Protein AF-A0A3M7MBY6-F1 (afdb_monomer_lite)

Foldseek 3Di:
DDWDDDPVDNPDTDPDDFDKDWDWDADPVVRDTDTDDIHRDDDPPPVVCVVDVCVVVVVVVVVVVVVVVVVVVCVVCVVVVVCCVVVVVPPPPDDPVVVVVVVVVVVVVVVVVVVVVVVVVVVVVVVVVVD

Organism: NCBI:txid1302712

Sequence (131 aa):
MHIFRIWFVPFYYAPVRLTTVLNLRHSPSMGNYYIEKQEDLYQVDQWIRFLLPGGWLLIWLWHAWATLFCVLGTYLLYPVTWIEENWGWGEGIGMESSRYTDTKHHGNTGQTLKNGSAWDHVIEELKGKMT

Secondary structure (DSSP, 8-state):
-PPP--TT-TT--------EEEEEEEETTTTEEEEEEEEE---THHHHHHH-TTHHHHHHHHHHHHHHHHHHHHHHHHHHHHHHHHHT-----STTHHHHHHHHHHHHHHHHHHHHHHHHHHHHHHHHHH-

Radius of gyration: 36.01 Å; chains: 1; bounding box: 89×21×74 Å

pLDDT: mean 73.12, std 13.54, range [48.19, 96.44]

Structure (mmCIF, N/CA/C/O backbone):
data_AF-A0A3M7MBY6-F1
#
_entry.id   AF-A0A3M7MBY6-F1
#
loop_
_atom_site.group_PDB
_atom_site.id
_atom_site.type_symbol
_atom_site.label_atom_id
_atom_site.label_alt_id
_atom_site.label_comp_id
_atom_site.label_asym_id
_atom_site.label_entity_id
_atom_site.label_seq_id
_atom_site.pdbx_PDB_ins_code
_atom_site.Cartn_x
_atom_site.Cartn_y
_atom_site.Cartn_z
_atom_site.occupancy
_atom_site.B_iso_or_equiv
_atom_site.auth_seq_id
_atom_site.auth_comp_id
_atom_site.auth_asym_id
_atom_site.auth_atom_id
_atom_site.pdbx_PDB_model_num
ATOM 1 N N . MET A 1 1 ? -32.663 -7.469 10.593 1.00 48.19 1 MET A N 1
ATOM 2 C CA . MET A 1 1 ? -31.484 -7.367 9.700 1.00 48.19 1 MET A CA 1
ATOM 3 C C . MET A 1 1 ? -31.750 -6.233 8.728 1.00 48.19 1 MET A C 1
ATOM 5 O O . MET A 1 1 ? -32.759 -6.298 8.041 1.00 48.19 1 MET A O 1
ATOM 9 N N . HIS A 1 2 ? -30.928 -5.182 8.724 1.00 48.75 2 HIS A N 1
ATOM 10 C CA . HIS A 1 2 ? -31.120 -4.028 7.837 1.00 48.75 2 HIS A CA 1
ATOM 11 C C . HIS A 1 2 ? -30.248 -4.176 6.584 1.00 48.75 2 HIS A C 1
ATOM 13 O O . HIS A 1 2 ? -29.056 -4.449 6.695 1.00 48.75 2 HIS A O 1
ATOM 19 N N . ILE A 1 3 ? -30.857 -4.027 5.404 1.00 53.19 3 ILE A N 1
ATOM 20 C CA . ILE A 1 3 ? -30.170 -3.976 4.107 1.00 53.19 3 ILE A CA 1
ATOM 21 C C . ILE A 1 3 ? -29.924 -2.499 3.780 1.00 53.19 3 ILE A C 1
ATOM 23 O O . ILE A 1 3 ? -30.873 -1.723 3.679 1.00 53.19 3 ILE A O 1
ATOM 27 N N . PHE A 1 4 ? -28.659 -2.116 3.604 1.00 53.62 4 PHE A N 1
ATOM 28 C CA . PHE A 1 4 ? -28.282 -0.822 3.037 1.00 53.62 4 PHE A CA 1
ATOM 29 C C . PHE A 1 4 ? -27.935 -1.016 1.561 1.00 53.62 4 PHE A C 1
ATOM 31 O O . PHE A 1 4 ? -27.139 -1.888 1.212 1.00 53.62 4 PHE A O 1
ATOM 38 N N . ARG A 1 5 ? -28.566 -0.223 0.690 1.00 55.81 5 ARG A N 1
ATOM 39 C CA . ARG A 1 5 ? -28.377 -0.275 -0.763 1.00 55.81 5 ARG A CA 1
ATOM 40 C C . ARG A 1 5 ? -27.877 1.082 -1.233 1.00 55.81 5 ARG A C 1
ATOM 42 O O . ARG A 1 5 ? -28.526 2.098 -1.005 1.00 55.81 5 ARG A O 1
ATOM 49 N N . ILE A 1 6 ? -26.703 1.094 -1.847 1.00 62.03 6 ILE A N 1
ATOM 50 C CA . ILE A 1 6 ? -26.036 2.316 -2.294 1.00 62.03 6 ILE A CA 1
ATOM 51 C C . ILE A 1 6 ? -26.583 2.634 -3.680 1.00 62.03 6 ILE A C 1
ATOM 53 O O . ILE A 1 6 ? -26.510 1.802 -4.580 1.00 62.03 6 ILE A O 1
ATOM 57 N N . TRP A 1 7 ? -27.154 3.824 -3.848 1.00 57.31 7 TRP A N 1
ATOM 58 C CA . TRP A 1 7 ? -27.871 4.214 -5.068 1.00 57.31 7 TRP A CA 1
ATOM 59 C C . TRP A 1 7 ? -27.004 4.165 -6.342 1.00 57.31 7 TRP A C 1
ATOM 61 O O . TRP A 1 7 ? -27.519 3.919 -7.426 1.00 57.31 7 TRP A O 1
ATOM 71 N N . PHE A 1 8 ? -25.685 4.329 -6.206 1.00 59.75 8 PHE A N 1
ATOM 72 C CA . PHE A 1 8 ? -24.748 4.438 -7.328 1.00 59.75 8 PHE A CA 1
ATOM 73 C C . PHE A 1 8 ? -24.290 3.091 -7.927 1.00 59.75 8 PHE A C 1
ATOM 75 O O . PHE A 1 8 ? -23.727 3.074 -9.017 1.00 59.75 8 PHE A O 1
ATOM 82 N N . VAL A 1 9 ? -24.535 1.951 -7.261 1.00 60.50 9 VAL A N 1
ATOM 83 C CA . VAL A 1 9 ? -24.147 0.621 -7.774 1.00 60.50 9 VAL A CA 1
ATOM 84 C C . VAL A 1 9 ? -25.335 -0.348 -7.675 1.00 60.50 9 VAL A C 1
ATOM 86 O O . VAL A 1 9 ? -25.520 -0.993 -6.642 1.00 60.50 9 VAL A O 1
ATOM 89 N N . PRO A 1 10 ? -26.154 -0.490 -8.737 1.00 57.34 10 PRO A N 1
ATOM 90 C CA . PRO A 1 10 ? -27.435 -1.203 -8.677 1.00 57.34 10 PRO A CA 1
ATOM 91 C C . PRO A 1 10 ? -27.330 -2.727 -8.474 1.00 57.34 10 PRO A C 1
ATOM 93 O O . PRO A 1 10 ? -28.339 -3.361 -8.180 1.00 57.34 10 PRO A O 1
ATOM 96 N N . PHE A 1 11 ? -26.132 -3.317 -8.581 1.00 62.31 11 PHE A N 1
ATOM 97 C CA . PHE A 1 11 ? -25.905 -4.768 -8.469 1.00 62.31 11 PHE A CA 1
ATOM 98 C C . PHE A 1 11 ? -25.045 -5.188 -7.262 1.00 62.31 11 PHE A C 1
ATOM 100 O O . PHE A 1 11 ? -24.669 -6.354 -7.160 1.00 62.31 11 PHE A O 1
ATOM 107 N N . TYR A 1 12 ? -24.719 -4.271 -6.344 1.00 54.47 12 TYR A N 1
ATOM 108 C CA . TYR A 1 12 ? -23.862 -4.570 -5.192 1.00 54.47 12 TYR A CA 1
ATOM 109 C C . TYR A 1 12 ? -24.664 -4.666 -3.887 1.00 54.47 12 TYR A C 1
ATOM 111 O O . TYR A 1 12 ? -25.366 -3.733 -3.493 1.00 54.47 12 TYR A O 1
ATOM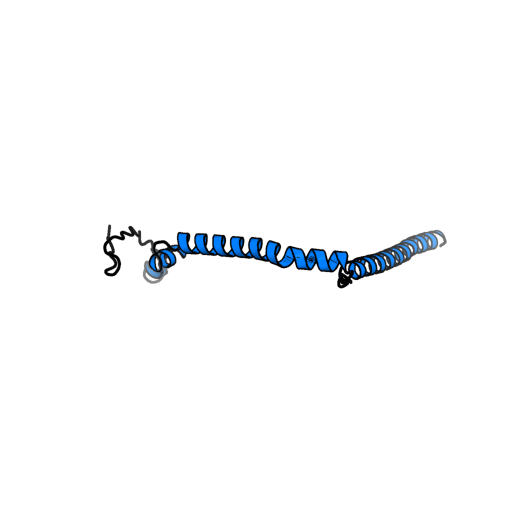 119 N N . TYR A 1 13 ? -24.527 -5.804 -3.203 1.00 56.41 13 TYR A N 1
ATOM 120 C CA . TYR A 1 13 ? -25.138 -6.085 -1.907 1.00 56.41 13 TYR A CA 1
ATOM 121 C C . TYR A 1 13 ? -24.033 -6.335 -0.881 1.00 56.41 13 TYR A C 1
ATOM 123 O O . TYR A 1 13 ? -23.354 -7.357 -0.933 1.00 56.41 13 TYR A O 1
ATOM 131 N N . ALA A 1 14 ? -23.867 -5.415 0.068 1.00 56.59 14 ALA A N 1
ATOM 132 C CA . ALA A 1 14 ? -22.964 -5.594 1.199 1.00 56.59 14 ALA A CA 1
ATOM 133 C C . ALA A 1 14 ? -23.784 -5.887 2.467 1.00 56.59 14 ALA A C 1
ATOM 135 O O . ALA A 1 14 ? -24.344 -4.959 3.056 1.00 56.59 14 ALA A O 1
ATOM 136 N N . PRO A 1 15 ? -23.895 -7.155 2.909 1.00 52.88 15 PRO A N 1
ATOM 137 C CA . PRO A 1 15 ? -24.503 -7.482 4.192 1.00 52.88 15 PRO A CA 1
ATOM 138 C C . PRO A 1 15 ? -23.540 -7.095 5.323 1.00 52.88 15 PRO A C 1
ATOM 140 O O . PRO A 1 15 ? -22.794 -7.925 5.840 1.00 52.88 15 PRO A O 1
ATOM 143 N N . VAL A 1 16 ? -23.525 -5.815 5.693 1.00 57.25 16 VAL A N 1
ATOM 144 C CA . VAL A 1 16 ? -22.701 -5.320 6.802 1.00 57.25 16 VAL A CA 1
ATOM 145 C C . VAL A 1 16 ? -23.452 -5.538 8.115 1.00 57.25 16 VAL A C 1
ATOM 147 O O . VAL A 1 16 ? -24.600 -5.119 8.270 1.00 57.25 16 VAL A O 1
ATOM 150 N N . ARG A 1 17 ? -22.813 -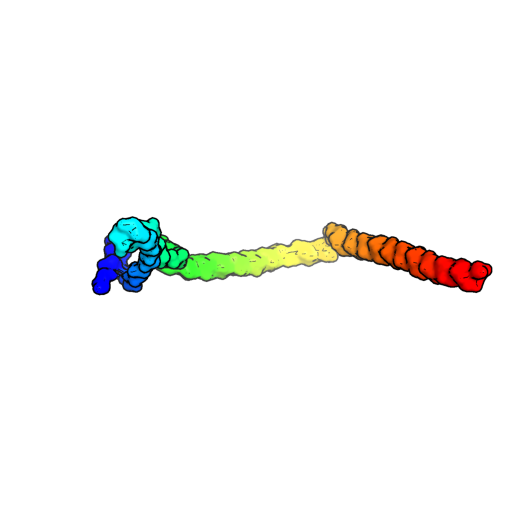6.209 9.078 1.00 57.81 17 ARG A N 1
ATOM 151 C CA . ARG A 1 17 ? -23.293 -6.268 10.462 1.00 57.81 17 ARG A CA 1
ATOM 152 C C . ARG A 1 17 ? -22.659 -5.115 11.229 1.00 57.81 17 ARG A C 1
ATOM 154 O O . ARG A 1 17 ? -21.455 -5.110 11.439 1.00 57.81 17 ARG A O 1
ATOM 161 N N . LEU A 1 18 ? -23.479 -4.143 11.612 1.00 59.91 18 LEU A N 1
ATOM 162 C CA . LEU A 1 18 ? -23.067 -3.004 12.428 1.00 59.91 18 LEU A CA 1
ATOM 163 C C . LEU A 1 18 ? -22.850 -3.481 13.864 1.00 59.91 18 LEU A C 1
ATOM 165 O O . LEU A 1 18 ? -23.813 -3.724 14.591 1.00 59.91 18 LEU A O 1
ATOM 169 N N . THR A 1 19 ? -21.592 -3.672 14.248 1.00 64.94 19 THR A N 1
ATOM 170 C CA . THR A 1 19 ? -21.205 -3.988 15.624 1.00 64.94 19 THR A CA 1
ATOM 171 C C . THR A 1 19 ? -20.661 -2.733 16.282 1.00 64.94 19 THR A C 1
ATOM 173 O O . THR A 1 19 ? -19.630 -2.216 15.860 1.00 64.94 19 THR A O 1
ATOM 176 N N . THR A 1 20 ? -21.345 -2.250 17.315 1.00 68.69 20 THR A N 1
ATOM 177 C CA . THR A 1 20 ? -20.865 -1.145 18.146 1.00 68.69 20 THR A CA 1
ATOM 178 C C . THR A 1 20 ? -20.470 -1.679 19.517 1.00 68.69 20 THR A C 1
ATOM 180 O O . THR A 1 20 ? -21.135 -2.560 20.070 1.00 68.69 20 THR A O 1
ATOM 183 N N . VAL A 1 21 ? -19.369 -1.170 20.065 1.00 79.56 21 VAL A N 1
ATOM 184 C CA . VAL A 1 21 ? -18.967 -1.463 21.445 1.00 79.56 21 VAL A CA 1
ATOM 185 C C . VAL A 1 21 ? -19.464 -0.325 22.325 1.00 79.56 21 VAL A C 1
ATOM 187 O O . VAL A 1 21 ? -19.024 0.818 22.191 1.00 79.56 21 VAL A O 1
ATOM 190 N N . LEU A 1 22 ? -20.408 -0.643 23.212 1.00 86.44 22 LEU A N 1
ATOM 191 C CA . LEU A 1 22 ? -20.992 0.303 24.157 1.00 86.44 22 LEU A CA 1
ATOM 192 C C . LEU A 1 22 ? -20.246 0.237 25.491 1.00 86.44 22 LEU A C 1
ATOM 194 O O . LEU A 1 22 ? -20.341 -0.755 26.211 1.00 86.44 22 LEU A O 1
ATOM 198 N N . ASN A 1 23 ? -19.538 1.309 25.831 1.00 86.75 23 ASN A N 1
ATOM 199 C CA . ASN A 1 23 ? -18.918 1.480 27.138 1.00 86.75 23 ASN A CA 1
ATOM 200 C C . ASN A 1 23 ? -19.869 2.258 28.046 1.00 86.75 23 ASN A C 1
ATOM 202 O O . ASN A 1 23 ? -20.296 3.373 27.725 1.00 86.75 23 ASN A O 1
ATOM 206 N N . LEU A 1 24 ? -20.206 1.643 29.176 1.00 88.38 24 LEU A N 1
ATOM 207 C CA . LEU A 1 24 ? -21.082 2.208 30.191 1.00 88.38 24 LEU A CA 1
ATOM 208 C C . LEU A 1 24 ? -20.270 2.555 31.439 1.00 88.38 24 LEU A C 1
ATOM 210 O O . LEU A 1 24 ? -19.517 1.721 31.942 1.00 88.38 24 LEU A O 1
ATOM 214 N N . ARG A 1 25 ? -20.490 3.750 31.985 1.00 88.69 25 ARG A N 1
ATOM 215 C CA . ARG A 1 25 ? -19.903 4.203 33.245 1.00 88.69 25 ARG A CA 1
ATOM 216 C C . ARG A 1 25 ? -20.947 4.187 34.347 1.00 88.69 25 ARG A C 1
ATOM 218 O O . ARG A 1 25 ? -22.013 4.788 34.225 1.00 88.69 25 ARG A O 1
ATOM 225 N N . HIS A 1 26 ? -20.633 3.516 35.447 1.00 88.31 26 HIS A N 1
ATOM 226 C CA . HIS A 1 26 ? -21.519 3.459 36.603 1.00 88.31 26 HIS A CA 1
ATOM 227 C C . HIS A 1 26 ? -21.480 4.773 37.396 1.00 88.31 26 HIS A C 1
ATOM 229 O O . HIS A 1 26 ? -20.399 5.254 37.747 1.00 88.31 26 HIS A O 1
ATOM 235 N N . SER A 1 27 ? -22.652 5.337 37.705 1.00 84.12 27 SER A N 1
ATOM 236 C CA . SER A 1 27 ? -22.778 6.475 38.616 1.00 84.12 27 SER A CA 1
ATOM 237 C C . SER A 1 27 ? -23.228 5.999 40.003 1.00 84.12 27 SER A C 1
ATOM 239 O O . SER A 1 27 ? -24.408 5.692 40.193 1.00 84.12 27 SER A O 1
ATOM 241 N N . PRO A 1 28 ? -22.324 5.956 40.998 1.00 75.75 28 PRO A N 1
ATOM 242 C CA . PRO A 1 28 ? -22.640 5.440 42.328 1.00 75.75 28 PRO A CA 1
ATOM 243 C C . PRO A 1 28 ? -23.642 6.304 43.107 1.00 75.75 28 PRO A C 1
ATOM 245 O O . PRO A 1 28 ? -24.245 5.807 44.050 1.00 75.75 28 PRO A O 1
ATOM 248 N N . SER A 1 29 ? -23.857 7.570 42.727 1.00 79.44 29 SER A N 1
ATOM 249 C CA . SER A 1 29 ? -24.821 8.445 43.412 1.00 79.44 29 SER A CA 1
ATOM 250 C C . SER A 1 29 ? -26.273 8.190 43.008 1.00 79.44 29 SER A C 1
ATOM 252 O O . SER A 1 29 ? -27.177 8.466 43.790 1.00 79.44 29 SER A O 1
ATOM 254 N N . MET A 1 30 ? -26.504 7.683 41.794 1.00 78.44 30 MET A N 1
ATOM 255 C CA . MET A 1 30 ? -27.844 7.494 41.226 1.00 78.44 30 MET A CA 1
ATOM 256 C C . MET A 1 30 ? -28.160 6.028 40.897 1.00 78.44 30 MET A C 1
ATOM 258 O O . MET A 1 30 ? -29.258 5.748 40.432 1.00 78.44 30 MET A O 1
ATOM 262 N N . GLY A 1 31 ? -27.218 5.099 41.112 1.00 83.19 31 GLY A N 1
ATOM 263 C CA . GLY A 1 31 ? -27.399 3.661 40.850 1.00 83.19 31 GLY A CA 1
ATOM 264 C C . GLY A 1 31 ? -27.590 3.299 39.372 1.00 83.19 31 GLY A C 1
ATOM 265 O O . GLY A 1 31 ? -27.954 2.171 39.055 1.00 83.19 31 GLY A O 1
ATOM 266 N N . ASN A 1 32 ? -27.354 4.253 38.468 1.00 86.06 32 ASN A N 1
ATOM 267 C CA . ASN A 1 32 ? -27.607 4.116 37.040 1.00 86.06 32 ASN A CA 1
ATOM 268 C C . ASN A 1 32 ? -26.290 4.058 36.257 1.00 86.06 32 ASN A C 1
ATOM 270 O O . ASN A 1 32 ? -25.294 4.698 36.614 1.00 86.06 32 ASN A O 1
ATOM 274 N N . TYR A 1 33 ? -26.304 3.314 35.153 1.00 86.75 33 TYR A N 1
ATOM 275 C CA . TYR A 1 33 ? -25.204 3.243 34.197 1.00 86.75 33 TYR A CA 1
ATOM 276 C C . TYR A 1 33 ? -25.440 4.254 33.072 1.00 86.75 33 TYR A C 1
ATOM 278 O O . TYR A 1 33 ? -26.468 4.208 32.399 1.00 86.75 33 TYR A O 1
ATOM 286 N N . TYR A 1 34 ? -24.491 5.165 32.870 1.00 86.75 34 TYR A N 1
ATOM 287 C CA . TYR A 1 34 ? -24.531 6.163 31.804 1.00 86.75 34 TYR A CA 1
ATOM 288 C C . TYR A 1 34 ? -23.668 5.716 30.631 1.00 86.75 34 TYR A C 1
ATOM 290 O O . TYR A 1 34 ? -22.623 5.096 30.814 1.00 86.75 34 TYR A O 1
ATOM 298 N N . ILE A 1 35 ? -24.104 6.034 29.418 1.00 88.88 35 ILE A N 1
ATOM 299 C CA . ILE A 1 35 ? -23.350 5.743 28.199 1.00 88.88 35 ILE A CA 1
ATOM 300 C C . ILE A 1 35 ? -22.165 6.705 28.132 1.00 88.88 35 ILE A C 1
ATOM 302 O O . ILE A 1 35 ? -22.361 7.913 28.041 1.00 88.88 35 ILE A O 1
ATOM 306 N N . GLU A 1 36 ? -20.948 6.170 28.199 1.00 85.69 36 GLU A N 1
ATOM 307 C CA . GLU A 1 36 ? -19.713 6.961 28.167 1.00 85.69 36 GLU A CA 1
ATOM 308 C C . GLU A 1 36 ? -19.123 7.012 26.762 1.00 85.69 36 GLU A C 1
ATOM 310 O O . GLU A 1 36 ? -18.756 8.082 26.281 1.00 85.69 36 GLU A O 1
ATOM 315 N N . LYS A 1 37 ? -19.056 5.863 26.082 1.00 81.19 37 LYS A N 1
ATOM 316 C CA . LYS A 1 37 ? -18.478 5.787 24.741 1.00 81.19 37 LYS A CA 1
ATOM 317 C C . LYS A 1 37 ? -19.202 4.770 23.877 1.00 81.19 37 LYS A C 1
ATOM 319 O O . LYS A 1 37 ? -19.553 3.687 24.343 1.00 81.19 37 LYS A O 1
ATOM 324 N N . GLN A 1 38 ? -19.384 5.112 22.610 1.00 77.38 38 GLN A N 1
ATOM 325 C CA . GLN A 1 38 ? -19.835 4.200 21.569 1.00 77.38 38 GLN A CA 1
ATOM 326 C C . GLN A 1 38 ? -18.768 4.176 20.490 1.00 77.38 38 GLN A C 1
ATOM 328 O O . GLN A 1 38 ? -18.576 5.172 19.804 1.00 77.38 38 GLN A O 1
ATOM 333 N N . GLU A 1 39 ? -18.061 3.055 20.392 1.00 72.50 39 GLU A N 1
ATOM 334 C CA . GLU A 1 39 ? -17.077 2.847 19.334 1.00 72.50 39 GLU A CA 1
ATOM 335 C C . GLU A 1 39 ? -17.757 2.089 18.202 1.00 72.50 39 GLU A C 1
ATOM 337 O O . GLU A 1 39 ? -18.242 0.963 18.388 1.00 72.50 39 GLU A O 1
ATOM 342 N N . ASP A 1 40 ? -17.814 2.710 17.034 1.00 71.50 40 ASP A N 1
ATOM 343 C CA . ASP A 1 40 ? -18.275 2.100 15.803 1.00 71.50 40 ASP A CA 1
ATOM 344 C C . ASP A 1 40 ? -17.098 1.384 15.136 1.00 71.50 40 ASP A C 1
ATOM 346 O O . ASP A 1 40 ? -16.343 1.936 14.341 1.00 71.50 40 ASP A O 1
ATOM 350 N N . LEU A 1 41 ? -16.904 0.113 15.496 1.00 64.00 41 LEU A N 1
ATOM 351 C CA . LEU A 1 41 ? -15.804 -0.668 14.946 1.00 64.00 41 LEU A CA 1
ATOM 352 C C . LEU A 1 41 ? -16.107 -1.058 13.495 1.00 64.00 41 LEU A C 1
ATOM 354 O O . LEU A 1 41 ? -16.569 -2.161 13.199 1.00 64.00 41 LEU A O 1
ATOM 358 N N . TYR A 1 42 ? -15.830 -0.140 12.581 1.00 60.09 42 TYR A N 1
ATOM 359 C CA . TYR A 1 42 ? -15.738 -0.429 11.164 1.00 60.09 42 TYR A CA 1
ATOM 360 C C . TYR A 1 42 ? -14.310 -0.877 10.839 1.00 60.09 42 TYR A C 1
ATOM 362 O O . TYR A 1 42 ? -13.327 -0.352 11.360 1.00 60.09 42 TYR A O 1
ATOM 370 N N . GLN A 1 43 ? -14.173 -1.872 9.970 1.00 56.72 43 GLN A N 1
ATOM 371 C CA . GLN A 1 43 ? -12.880 -2.444 9.613 1.00 56.72 43 GLN A CA 1
ATOM 372 C C . GLN A 1 43 ? -12.336 -1.785 8.339 1.00 56.72 43 GLN A C 1
ATOM 374 O O . GLN A 1 43 ? -12.907 -2.022 7.276 1.00 56.72 43 GLN A O 1
ATOM 379 N N . VAL A 1 44 ? -11.248 -1.001 8.476 1.00 57.44 44 VAL A N 1
ATOM 380 C CA . VAL A 1 44 ? -10.208 -0.665 7.465 1.00 57.44 44 VAL A CA 1
ATOM 381 C C . VAL A 1 44 ? -10.555 -0.894 5.983 1.00 57.44 44 VAL A C 1
ATOM 383 O O . VAL A 1 44 ? -10.786 -0.035 5.137 1.00 57.44 44 VAL A O 1
ATOM 386 N N . ASP A 1 45 ? -10.574 -2.184 5.689 1.00 57.59 45 ASP A N 1
ATOM 387 C CA . ASP A 1 45 ? -10.734 -2.803 4.390 1.00 57.59 45 ASP A CA 1
ATOM 388 C C . ASP A 1 45 ? -12.094 -2.589 3.712 1.00 57.59 45 ASP A C 1
ATOM 390 O O . ASP A 1 45 ? -12.212 -2.800 2.500 1.00 57.59 45 ASP A O 1
ATOM 394 N N . GLN A 1 46 ? -13.142 -2.194 4.440 1.00 59.84 46 GLN A N 1
ATOM 395 C CA . GLN A 1 46 ? -14.493 -2.113 3.876 1.00 59.84 46 GLN A CA 1
ATOM 396 C C . GLN A 1 46 ? -14.702 -0.887 2.972 1.00 59.84 46 GLN A C 1
ATOM 398 O O . GLN A 1 46 ? -15.465 -0.975 2.010 1.00 59.84 46 GLN A O 1
ATOM 403 N N . TRP A 1 47 ? -14.006 0.230 3.206 1.00 58.91 47 TRP A N 1
ATOM 404 C CA . TRP A 1 47 ? -14.154 1.450 2.395 1.00 58.91 47 TRP A CA 1
ATOM 405 C C . TRP A 1 47 ? -13.309 1.422 1.126 1.00 58.91 47 TRP A C 1
ATOM 407 O O . TRP A 1 47 ? -13.748 1.949 0.106 1.00 58.91 47 TRP A O 1
ATOM 417 N N . ILE A 1 48 ? -12.169 0.719 1.119 1.00 58.00 48 ILE A N 1
ATOM 418 C CA . ILE A 1 48 ? -11.415 0.458 -0.122 1.00 58.00 48 ILE A CA 1
ATOM 419 C C . ILE A 1 48 ? -12.280 -0.323 -1.126 1.00 58.00 48 ILE A C 1
ATOM 421 O O . ILE A 1 48 ? -12.297 -0.003 -2.316 1.00 58.00 48 ILE A O 1
ATOM 425 N N . ARG A 1 49 ? -13.062 -1.303 -0.648 1.00 59.09 49 ARG A N 1
ATOM 426 C CA . ARG A 1 49 ? -13.997 -2.082 -1.485 1.00 59.09 49 ARG A CA 1
ATOM 427 C C . ARG A 1 49 ? -15.147 -1.246 -2.046 1.00 59.09 49 ARG A C 1
ATOM 429 O O . ARG A 1 49 ? -15.782 -1.660 -3.010 1.00 59.09 49 ARG A O 1
ATOM 436 N N . PHE A 1 50 ? -15.406 -0.089 -1.447 1.00 56.97 50 PHE A N 1
ATOM 437 C CA . PHE A 1 50 ? -16.459 0.830 -1.852 1.00 56.97 50 PHE A CA 1
ATOM 438 C C . PHE A 1 50 ? -16.002 1.784 -2.963 1.00 56.97 50 PHE A C 1
ATOM 440 O O . PHE A 1 50 ? -16.807 2.165 -3.808 1.00 56.97 50 PHE A O 1
ATOM 447 N N . LEU A 1 51 ? -14.715 2.149 -2.985 1.00 65.12 51 LEU A N 1
ATOM 448 C CA . LEU A 1 51 ? -14.166 3.078 -3.975 1.00 65.12 51 LEU A CA 1
ATOM 449 C C . LEU A 1 51 ? -13.872 2.397 -5.323 1.00 65.12 51 LEU A C 1
ATOM 451 O O . LEU A 1 51 ? -14.031 3.023 -6.367 1.00 65.12 51 LEU A O 1
ATOM 455 N N . LEU A 1 52 ? -13.481 1.116 -5.316 1.00 63.72 52 LEU A N 1
ATOM 456 C CA . LEU A 1 52 ? -13.211 0.330 -6.527 1.00 63.72 52 LEU A CA 1
ATOM 457 C C . LEU A 1 52 ? -13.632 -1.144 -6.344 1.00 63.72 52 LEU A C 1
ATOM 459 O O . LEU A 1 52 ? -12.801 -1.972 -5.945 1.00 63.72 52 LEU A O 1
ATOM 463 N N . PRO A 1 53 ? -14.885 -1.528 -6.663 1.00 56.50 53 PRO A N 1
ATOM 464 C CA . PRO A 1 53 ? -15.229 -2.940 -6.813 1.00 56.50 53 PRO A CA 1
ATOM 465 C C . PRO A 1 53 ? -14.413 -3.502 -7.987 1.00 56.50 53 PRO A C 1
ATOM 467 O O . PRO A 1 53 ? -14.634 -3.126 -9.132 1.00 56.50 53 PRO A O 1
ATOM 470 N N . GLY A 1 54 ? -13.412 -4.342 -7.707 1.00 65.00 54 GLY A N 1
ATOM 471 C CA . GLY A 1 54 ? -12.425 -4.763 -8.717 1.00 65.00 54 GLY A CA 1
ATOM 472 C C . GLY A 1 54 ? -10.993 -4.298 -8.462 1.00 65.00 54 GLY A C 1
ATOM 473 O O . GLY A 1 54 ? -10.095 -4.727 -9.180 1.00 65.00 54 GLY A O 1
ATOM 474 N N . GLY A 1 55 ? -10.745 -3.457 -7.449 1.00 65.94 55 GLY A N 1
ATOM 475 C CA . GLY A 1 55 ? -9.434 -2.836 -7.205 1.00 65.94 55 GLY A CA 1
ATOM 476 C C . GLY A 1 55 ? -8.278 -3.824 -7.015 1.00 65.94 55 GLY A C 1
ATOM 477 O O . GLY A 1 55 ? -7.139 -3.496 -7.336 1.00 65.94 55 GLY A O 1
ATOM 478 N N . TRP A 1 56 ? -8.566 -5.062 -6.593 1.00 69.62 56 TRP A N 1
ATOM 479 C CA . TRP A 1 56 ? -7.556 -6.119 -6.555 1.00 69.62 56 TRP A CA 1
ATOM 480 C C . TRP A 1 56 ? -6.958 -6.364 -7.947 1.00 69.62 56 TRP A C 1
ATOM 482 O O . TRP A 1 56 ? -5.741 -6.431 -8.055 1.00 69.62 56 TRP A O 1
ATOM 492 N N . LEU A 1 57 ? -7.760 -6.404 -9.020 1.00 76.88 57 LEU A N 1
ATOM 493 C CA . LEU A 1 57 ? -7.250 -6.567 -10.387 1.00 76.88 57 LEU A CA 1
ATOM 494 C C . LEU A 1 57 ? -6.344 -5.407 -10.787 1.00 76.88 57 LEU A C 1
ATOM 496 O O . LEU A 1 57 ? -5.351 -5.634 -11.461 1.00 76.88 57 LEU A O 1
ATOM 500 N N . LEU A 1 58 ? -6.642 -4.184 -10.343 1.00 79.88 58 LEU A N 1
ATOM 501 C CA . LEU A 1 58 ? -5.806 -3.017 -10.622 1.00 79.88 58 LEU A CA 1
ATOM 502 C C . LEU A 1 58 ? -4.445 -3.120 -9.919 1.00 79.88 58 LEU A C 1
ATOM 504 O O . LEU A 1 58 ? -3.420 -2.812 -10.518 1.00 79.88 58 LEU A O 1
ATOM 508 N N . ILE A 1 59 ? -4.429 -3.609 -8.675 1.00 81.50 59 ILE A N 1
ATOM 509 C CA . ILE A 1 59 ? -3.202 -3.870 -7.907 1.00 81.50 59 ILE A CA 1
ATOM 510 C C . ILE A 1 59 ? -2.400 -5.011 -8.545 1.00 81.50 59 ILE A C 1
ATOM 512 O O . ILE A 1 59 ? -1.182 -4.899 -8.674 1.00 81.50 59 ILE A O 1
ATOM 516 N N . TRP A 1 60 ? -3.068 -6.086 -8.971 1.00 81.44 60 TRP A N 1
ATOM 517 C CA . TRP A 1 60 ? -2.454 -7.208 -9.687 1.00 81.44 60 TRP A CA 1
ATOM 518 C C . TRP A 1 60 ? -1.892 -6.779 -11.049 1.00 81.44 60 TRP A C 1
ATOM 520 O O . TRP A 1 60 ? -0.770 -7.149 -11.386 1.00 81.44 60 TRP A O 1
ATOM 530 N N . LEU A 1 61 ? -2.621 -5.949 -11.801 1.00 88.00 61 LEU A N 1
ATOM 531 C CA . LEU A 1 61 ? -2.148 -5.348 -13.048 1.00 88.00 61 LEU A CA 1
ATOM 532 C C . LEU A 1 61 ? -0.941 -4.450 -12.781 1.00 88.00 61 LEU A C 1
ATOM 534 O O . LEU A 1 61 ? 0.064 -4.588 -13.462 1.00 88.00 61 LEU A O 1
ATOM 538 N N . TRP A 1 62 ? -0.994 -3.588 -11.766 1.00 90.31 62 TRP A N 1
ATOM 539 C CA . TRP A 1 62 ? 0.126 -2.722 -11.397 1.00 90.31 62 TRP A CA 1
ATOM 540 C C . TRP A 1 62 ? 1.385 -3.518 -11.026 1.00 90.31 62 TRP A C 1
ATOM 542 O O . TRP A 1 62 ? 2.474 -3.197 -11.498 1.00 90.31 62 TRP A O 1
ATOM 552 N N . HIS A 1 63 ? 1.240 -4.596 -10.247 1.00 92.00 63 HIS A N 1
ATOM 553 C CA . HIS A 1 63 ? 2.348 -5.507 -9.948 1.00 92.00 63 HIS A CA 1
ATOM 554 C C . HIS A 1 63 ? 2.896 -6.164 -11.222 1.00 92.00 63 HIS A C 1
ATOM 556 O O . HIS A 1 63 ? 4.108 -6.166 -11.423 1.00 92.00 63 HIS A O 1
ATOM 562 N N . ALA A 1 64 ? 2.027 -6.653 -12.113 1.00 94.38 64 ALA A N 1
ATOM 563 C CA . ALA A 1 64 ? 2.445 -7.244 -13.385 1.00 94.38 64 ALA A CA 1
ATOM 564 C C . ALA A 1 64 ? 3.184 -6.234 -14.283 1.00 94.38 64 ALA A C 1
ATOM 566 O O . ALA A 1 64 ? 4.200 -6.575 -14.889 1.00 94.38 64 ALA A O 1
ATOM 567 N N . TRP A 1 65 ? 2.721 -4.982 -14.323 1.00 94.81 65 TRP A N 1
ATOM 568 C CA . TRP A 1 65 ? 3.362 -3.882 -15.044 1.00 94.81 65 TRP A CA 1
ATOM 569 C C . TRP A 1 65 ? 4.750 -3.552 -14.482 1.00 94.81 65 TRP A C 1
ATOM 571 O O . TRP A 1 65 ? 5.696 -3.397 -15.254 1.00 94.81 65 TRP A O 1
ATOM 581 N N . ALA A 1 66 ? 4.902 -3.498 -13.156 1.00 95.50 66 ALA A N 1
ATOM 582 C CA . ALA A 1 66 ? 6.196 -3.271 -12.515 1.00 95.50 66 ALA A CA 1
ATOM 583 C C . ALA A 1 66 ? 7.191 -4.401 -12.829 1.00 95.50 66 ALA A C 1
ATOM 585 O O . ALA A 1 66 ? 8.312 -4.133 -13.258 1.00 95.50 66 ALA A O 1
ATOM 586 N N . THR A 1 67 ? 6.772 -5.665 -12.695 1.00 96.44 67 THR A N 1
ATOM 587 C CA . THR A 1 67 ? 7.620 -6.823 -13.023 1.00 96.44 67 THR A CA 1
ATOM 588 C C . THR A 1 67 ? 8.023 -6.840 -14.499 1.00 96.44 67 THR A C 1
ATOM 590 O O . THR A 1 67 ? 9.187 -7.099 -14.808 1.00 96.44 67 THR A O 1
ATOM 593 N N . LEU A 1 68 ? 7.100 -6.515 -15.410 1.00 96.19 68 LEU A N 1
ATOM 594 C CA . LEU A 1 68 ? 7.383 -6.420 -16.843 1.00 96.19 68 LEU A CA 1
ATOM 595 C C . LEU A 1 68 ? 8.447 -5.355 -17.137 1.00 96.19 68 LEU A C 1
ATOM 597 O O . LEU A 1 68 ? 9.416 -5.642 -17.840 1.00 96.19 68 LEU A O 1
ATOM 601 N N . PHE A 1 69 ? 8.324 -4.157 -16.559 1.00 96.19 69 PHE A N 1
ATOM 602 C CA . PHE A 1 69 ? 9.326 -3.105 -16.740 1.00 96.19 69 PHE A CA 1
ATOM 603 C C . PHE A 1 69 ? 10.672 -3.435 -16.098 1.00 96.19 69 PHE A C 1
ATOM 605 O O . PHE A 1 69 ? 11.697 -3.060 -16.659 1.00 96.19 69 PHE A O 1
ATOM 612 N N . CYS A 1 70 ? 10.704 -4.162 -14.979 1.00 94.69 70 CYS A N 1
ATOM 613 C CA . CYS A 1 70 ? 11.963 -4.628 -14.396 1.00 94.69 70 CYS A CA 1
ATOM 614 C C . CYS A 1 70 ? 12.706 -5.575 -15.345 1.00 94.69 70 CYS A C 1
ATOM 616 O O . CYS A 1 70 ? 13.883 -5.358 -15.619 1.00 94.69 70 CYS A O 1
ATOM 618 N N . VAL A 1 71 ? 12.020 -6.583 -15.892 1.00 95.75 71 VAL A N 1
ATOM 619 C CA . VAL A 1 71 ? 12.633 -7.537 -16.831 1.00 95.75 71 VAL A CA 1
ATOM 620 C C . VAL A 1 71 ? 13.084 -6.830 -18.109 1.00 95.75 71 VAL A C 1
ATOM 622 O O . VAL A 1 71 ? 14.217 -7.022 -18.549 1.00 95.75 71 VAL A O 1
ATOM 625 N N . LEU A 1 72 ? 12.236 -5.969 -18.683 1.00 96.12 72 LEU A N 1
ATOM 626 C CA . LEU A 1 72 ? 12.602 -5.172 -19.857 1.00 96.12 72 LEU A CA 1
ATOM 627 C C . LEU A 1 72 ? 13.784 -4.243 -19.568 1.00 96.12 72 LEU A C 1
ATOM 629 O O . LEU A 1 72 ? 14.692 -4.150 -20.385 1.00 96.12 72 LEU A O 1
ATOM 633 N N . GLY A 1 73 ? 13.799 -3.593 -18.404 1.00 95.00 73 GLY A N 1
ATOM 634 C CA . GLY A 1 73 ? 14.893 -2.735 -17.960 1.00 95.00 73 GLY A CA 1
ATOM 635 C C . GLY A 1 73 ? 16.216 -3.492 -17.885 1.00 95.00 73 GLY A C 1
ATOM 636 O O . GLY A 1 73 ? 17.211 -3.016 -18.422 1.00 95.00 73 GLY A O 1
ATOM 637 N N . THR A 1 74 ? 16.225 -4.701 -17.317 1.00 93.31 74 THR A N 1
ATOM 638 C CA . THR A 1 74 ? 17.415 -5.566 -17.314 1.00 93.31 74 THR A CA 1
ATOM 639 C C . THR A 1 74 ? 17.857 -5.931 -18.728 1.00 93.31 74 THR A C 1
ATOM 641 O O . THR A 1 74 ? 19.041 -5.830 -19.023 1.00 93.31 74 THR A O 1
ATOM 644 N N . TYR A 1 75 ? 16.941 -6.300 -19.627 1.00 95.56 75 TYR A N 1
ATOM 645 C CA . TYR A 1 75 ? 17.301 -6.622 -21.015 1.00 95.56 75 TYR A CA 1
ATOM 646 C C . TYR A 1 75 ? 17.834 -5.414 -21.798 1.00 95.56 75 TYR A C 1
ATOM 648 O O . TYR A 1 75 ? 18.755 -5.566 -22.597 1.00 95.56 75 TYR A O 1
ATOM 656 N N . LEU A 1 76 ? 17.281 -4.220 -21.569 1.00 94.88 76 LEU A N 1
ATOM 657 C CA . LEU A 1 76 ? 17.737 -2.981 -22.205 1.00 94.88 76 LEU A CA 1
ATOM 658 C C . LEU A 1 76 ? 19.096 -2.517 -21.672 1.00 94.88 76 LEU A C 1
ATOM 660 O O . LEU A 1 76 ? 19.895 -1.980 -22.436 1.00 94.88 76 LEU A O 1
ATOM 664 N N . LEU A 1 77 ? 19.360 -2.722 -20.379 1.00 91.19 77 LEU A N 1
ATOM 665 C CA . LEU A 1 77 ? 20.619 -2.347 -19.728 1.00 91.19 77 LEU A CA 1
ATOM 666 C C . LEU A 1 77 ? 21.700 -3.438 -19.824 1.00 91.19 77 LEU A C 1
ATOM 668 O O . LEU A 1 77 ? 22.874 -3.132 -19.656 1.00 91.19 77 LEU A O 1
ATOM 672 N N . TYR A 1 78 ? 21.345 -4.680 -20.160 1.00 91.44 78 TYR A N 1
ATOM 673 C CA . TYR A 1 78 ? 22.284 -5.783 -20.401 1.00 91.44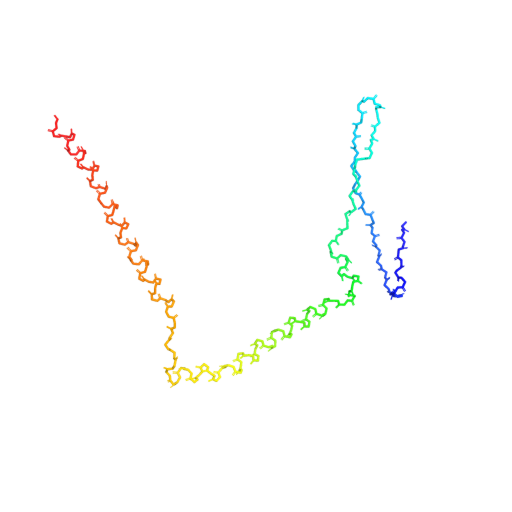 78 TYR A CA 1
ATOM 674 C C . TYR A 1 78 ? 23.429 -5.454 -21.385 1.00 91.44 78 TYR A C 1
ATOM 676 O O . TYR A 1 78 ? 24.585 -5.758 -21.081 1.00 91.44 78 TYR A O 1
ATOM 684 N N . PRO A 1 79 ? 23.188 -4.816 -22.550 1.00 86.88 79 PRO A N 1
ATOM 685 C CA . PRO A 1 79 ? 24.288 -4.410 -23.421 1.00 86.88 79 PRO A CA 1
ATOM 686 C C . PRO A 1 79 ? 25.191 -3.347 -22.782 1.00 86.88 79 PRO A C 1
ATOM 688 O O . PRO A 1 79 ? 26.383 -3.332 -23.069 1.00 86.88 79 PRO A O 1
ATOM 691 N N . VAL A 1 80 ? 24.660 -2.484 -21.907 1.00 87.25 80 VAL A N 1
ATOM 692 C CA . VAL A 1 80 ? 25.458 -1.467 -21.202 1.00 87.25 80 VAL A CA 1
ATOM 693 C C . VAL A 1 80 ? 26.427 -2.134 -20.229 1.00 87.25 80 VAL A C 1
ATOM 695 O O . VAL A 1 80 ? 27.609 -1.807 -20.250 1.00 87.25 80 VAL A O 1
ATOM 698 N N . THR A 1 81 ? 25.968 -3.122 -19.455 1.00 85.44 81 THR A N 1
ATOM 699 C CA . THR A 1 81 ? 26.837 -3.880 -18.538 1.00 85.44 81 THR A CA 1
ATOM 700 C C . THR A 1 81 ? 27.897 -4.688 -19.292 1.00 85.44 81 THR A C 1
ATOM 702 O O . THR A 1 81 ? 29.058 -4.689 -18.899 1.00 85.44 81 THR A O 1
ATOM 705 N N . TRP A 1 82 ? 27.542 -5.303 -20.428 1.00 86.38 82 TRP A N 1
ATOM 706 C CA . TRP A 1 82 ? 28.513 -6.017 -21.272 1.00 86.38 82 TRP A CA 1
ATOM 707 C C . TRP A 1 82 ? 29.587 -5.078 -21.849 1.00 86.38 82 TRP A C 1
ATOM 709 O O . TRP A 1 82 ? 30.766 -5.429 -21.903 1.00 86.38 82 TRP A O 1
ATOM 719 N N . ILE A 1 83 ? 29.194 -3.866 -22.257 1.00 87.44 83 ILE A N 1
ATOM 720 C CA . ILE A 1 83 ? 30.122 -2.829 -22.723 1.00 87.44 83 ILE A CA 1
ATOM 721 C C . ILE A 1 83 ? 31.042 -2.364 -21.587 1.00 87.44 83 ILE A C 1
ATOM 723 O O . ILE A 1 83 ? 32.240 -2.221 -21.812 1.00 87.44 83 ILE A O 1
ATOM 727 N N . GLU A 1 84 ? 30.516 -2.139 -20.384 1.00 80.81 84 GLU A N 1
ATOM 728 C CA . GLU A 1 84 ? 31.298 -1.697 -19.222 1.00 80.81 84 GLU A CA 1
ATOM 729 C C . GLU A 1 84 ? 32.399 -2.704 -18.858 1.00 80.81 84 GLU A C 1
ATOM 731 O O . GLU A 1 84 ? 33.551 -2.315 -18.642 1.00 80.81 84 GLU A O 1
ATOM 736 N N . GLU A 1 85 ? 32.063 -3.996 -18.889 1.00 81.88 85 GLU A N 1
ATOM 737 C CA . GLU A 1 85 ? 32.995 -5.104 -18.656 1.00 81.88 85 GLU A CA 1
ATOM 738 C C . GLU A 1 85 ? 34.038 -5.232 -19.778 1.00 81.88 85 GLU A C 1
ATOM 740 O O . GLU A 1 85 ? 35.225 -5.422 -19.508 1.00 81.88 85 GLU A O 1
ATOM 745 N N . ASN A 1 86 ? 33.626 -5.101 -21.043 1.00 80.88 86 ASN A N 1
ATOM 746 C CA . ASN A 1 86 ? 34.505 -5.316 -22.196 1.00 80.88 86 ASN A CA 1
ATOM 747 C C . ASN A 1 86 ? 35.354 -4.079 -22.568 1.00 80.88 86 ASN A C 1
ATOM 749 O O . ASN A 1 86 ? 36.405 -4.222 -23.193 1.00 80.88 86 ASN A O 1
ATOM 753 N N . TRP A 1 87 ? 34.918 -2.866 -22.212 1.00 75.75 87 TRP A N 1
ATOM 754 C CA . TRP A 1 87 ? 35.638 -1.604 -22.456 1.00 75.75 87 TRP A CA 1
ATOM 755 C C . TRP A 1 87 ? 36.317 -1.025 -21.207 1.00 75.75 87 TRP A C 1
ATOM 757 O O . TRP A 1 87 ? 36.954 0.023 -21.305 1.00 75.75 87 TRP A O 1
ATOM 767 N N . GLY A 1 88 ? 36.244 -1.706 -2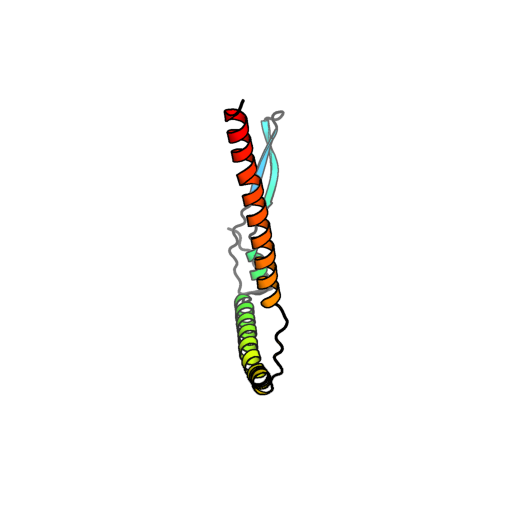0.059 1.00 65.56 88 GLY A N 1
ATOM 768 C CA . GLY A 1 88 ? 37.020 -1.358 -18.866 1.00 65.56 88 GLY A CA 1
ATOM 769 C C . GLY A 1 88 ? 36.579 -0.065 -18.176 1.00 65.56 88 GLY A C 1
ATOM 770 O O . GLY A 1 88 ? 37.414 0.630 -17.605 1.00 65.56 88 GLY A O 1
ATOM 771 N N . TRP A 1 89 ? 35.285 0.264 -18.221 1.00 59.81 89 TRP A N 1
ATOM 772 C CA . TRP A 1 89 ? 34.712 1.433 -17.530 1.00 59.81 89 TRP A CA 1
ATOM 773 C C . TRP A 1 89 ? 34.216 1.126 -16.105 1.00 59.81 89 TRP A C 1
ATOM 775 O O . TRP A 1 89 ? 33.650 1.994 -15.450 1.00 59.81 89 TRP A O 1
ATOM 785 N N . GLY A 1 90 ? 34.463 -0.086 -15.604 1.00 60.16 90 GLY A N 1
ATOM 786 C CA . GLY A 1 90 ? 34.139 -0.507 -14.242 1.00 60.16 90 GLY A CA 1
ATOM 787 C C . GLY A 1 90 ? 35.262 -0.236 -13.238 1.00 60.16 90 GLY A C 1
ATOM 788 O O . GLY A 1 90 ? 35.763 -1.170 -12.612 1.00 60.16 90 GLY A O 1
ATOM 789 N N . GLU A 1 91 ? 35.656 1.024 -13.028 1.00 58.47 91 GLU A N 1
ATOM 790 C CA . GLU A 1 91 ? 36.252 1.392 -11.734 1.00 58.47 91 GLU A CA 1
ATOM 791 C C . GLU A 1 91 ? 35.117 1.426 -10.704 1.00 58.47 91 GLU A C 1
ATOM 793 O O . GLU A 1 91 ? 34.480 2.447 -10.447 1.00 58.47 91 GLU A O 1
ATOM 798 N N . GLY A 1 92 ? 34.813 0.249 -10.155 1.00 56.12 92 GLY A N 1
ATOM 799 C CA . GLY A 1 92 ? 33.819 0.078 -9.109 1.00 56.12 92 GLY A CA 1
ATOM 800 C C . GLY A 1 92 ? 34.095 1.018 -7.935 1.00 56.12 92 GLY A C 1
ATOM 801 O O . GLY A 1 92 ? 35.103 0.914 -7.238 1.00 56.12 92 GLY A O 1
ATOM 802 N N . ILE A 1 93 ? 33.156 1.925 -7.705 1.00 56.38 93 ILE A N 1
ATOM 803 C CA . ILE A 1 93 ? 32.998 2.774 -6.523 1.00 56.38 93 ILE A CA 1
ATOM 804 C C . ILE A 1 93 ? 33.078 1.965 -5.205 1.00 56.38 93 ILE A C 1
ATOM 806 O O . ILE A 1 93 ? 32.078 1.542 -4.635 1.00 56.38 93 ILE A O 1
ATOM 810 N N . GLY A 1 94 ? 34.301 1.749 -4.708 1.00 55.94 94 GLY A N 1
ATOM 811 C CA . GLY A 1 94 ? 34.767 2.017 -3.335 1.00 55.94 94 GLY A CA 1
ATOM 812 C C . GLY A 1 94 ? 34.130 1.345 -2.103 1.00 55.94 94 GLY A C 1
ATOM 813 O O . GLY A 1 94 ? 34.616 1.594 -1.000 1.00 55.94 94 GLY A O 1
ATOM 814 N N . MET A 1 95 ? 33.090 0.512 -2.206 1.00 56.00 95 MET A N 1
ATOM 815 C CA . MET A 1 95 ? 32.339 0.050 -1.016 1.00 56.00 95 MET A CA 1
ATOM 816 C C . MET A 1 95 ? 32.829 -1.256 -0.354 1.00 56.00 95 MET A C 1
ATOM 818 O O . MET A 1 95 ? 32.369 -1.591 0.743 1.00 56.00 95 MET A O 1
ATOM 822 N N . GLU A 1 96 ? 33.771 -1.986 -0.958 1.00 60.78 96 GLU A N 1
ATOM 823 C CA . GLU A 1 96 ? 34.341 -3.210 -0.359 1.00 60.78 96 GLU A CA 1
ATOM 824 C C . GLU A 1 96 ? 35.684 -2.964 0.351 1.00 60.78 96 GLU A C 1
ATOM 826 O O . GLU A 1 96 ? 35.896 -3.449 1.464 1.00 60.78 96 GLU A O 1
ATOM 831 N N . SER A 1 97 ? 36.546 -2.110 -0.215 1.00 62.72 97 SER A N 1
ATOM 832 C CA . SER A 1 97 ? 37.864 -1.792 0.361 1.00 62.72 97 SER A CA 1
ATOM 833 C C . SER A 1 97 ? 37.761 -1.071 1.714 1.00 62.72 97 SER A C 1
ATOM 835 O O . SER A 1 97 ? 38.467 -1.423 2.660 1.00 62.72 97 SER A O 1
ATOM 837 N N . SER A 1 98 ? 36.810 -0.137 1.862 1.00 66.06 98 SER A N 1
ATOM 838 C CA . SER A 1 98 ? 36.672 0.655 3.094 1.00 66.06 98 SER A CA 1
ATOM 839 C C . SER A 1 98 ? 36.140 -0.146 4.294 1.00 66.06 98 SER A C 1
ATOM 841 O O . SER A 1 98 ? 36.472 0.180 5.430 1.00 66.06 98 SER A O 1
ATOM 843 N N . ARG A 1 99 ? 35.350 -1.215 4.078 1.00 63.78 99 ARG A N 1
ATOM 844 C CA . ARG A 1 99 ? 34.902 -2.110 5.170 1.00 63.78 99 ARG A CA 1
ATOM 845 C C . ARG A 1 99 ? 36.009 -3.055 5.633 1.00 63.78 99 ARG A C 1
ATOM 847 O O . ARG A 1 99 ? 36.095 -3.362 6.821 1.00 63.78 99 ARG A O 1
ATOM 854 N N . TYR A 1 100 ? 36.864 -3.516 4.720 1.00 64.56 100 TYR A N 1
ATOM 855 C CA . TYR A 1 100 ? 37.985 -4.388 5.076 1.00 64.56 100 TYR A CA 1
ATOM 856 C C . TYR A 1 100 ? 39.060 -3.642 5.881 1.00 64.56 100 TYR A C 1
ATOM 858 O O . TYR A 1 100 ? 39.563 -4.177 6.874 1.00 64.56 100 TYR A O 1
ATOM 866 N N . THR A 1 101 ? 39.381 -2.399 5.506 1.00 66.62 101 THR A N 1
ATOM 867 C CA . THR A 1 101 ? 40.366 -1.576 6.229 1.00 66.62 101 THR A CA 1
ATOM 868 C C . THR A 1 101 ? 39.870 -1.149 7.613 1.00 66.62 101 THR A C 1
ATOM 870 O O . THR A 1 101 ? 40.637 -1.248 8.572 1.00 66.62 101 THR A O 1
ATOM 873 N N . ASP A 1 102 ? 38.593 -0.778 7.753 1.00 69.31 102 ASP A N 1
ATOM 874 C CA . ASP A 1 102 ? 37.989 -0.398 9.041 1.00 69.31 102 ASP A CA 1
ATOM 875 C C . ASP A 1 102 ? 37.958 -1.572 10.039 1.00 69.31 102 ASP A C 1
ATOM 877 O O . ASP A 1 102 ? 38.447 -1.468 11.168 1.00 69.31 102 ASP A O 1
ATOM 881 N N . THR A 1 103 ? 37.522 -2.755 9.585 1.00 68.62 103 THR A N 1
ATOM 882 C CA . THR A 1 103 ? 37.469 -3.957 10.439 1.00 68.62 103 THR A CA 1
ATOM 883 C C . THR A 1 103 ? 38.868 -4.387 10.911 1.00 68.62 103 THR A C 1
ATOM 885 O O . THR A 1 103 ? 39.048 -4.798 12.062 1.00 68.62 103 THR A O 1
ATOM 888 N N . LYS A 1 104 ? 39.891 -4.269 10.049 1.00 69.62 104 LYS A N 1
ATOM 889 C CA . LYS A 1 104 ? 41.290 -4.578 10.399 1.00 69.62 104 LYS A CA 1
ATOM 890 C C . LYS A 1 104 ? 41.855 -3.609 11.441 1.00 69.62 104 LYS A C 1
ATOM 892 O O . LYS A 1 104 ? 42.538 -4.059 12.364 1.00 69.62 104 LYS A O 1
ATOM 897 N N . HIS A 1 105 ? 41.574 -2.311 11.318 1.00 63.56 105 HIS A N 1
ATOM 898 C CA . HIS A 1 105 ? 42.076 -1.300 12.253 1.00 63.56 105 HIS A CA 1
ATOM 899 C C . HIS A 1 105 ? 41.429 -1.423 13.640 1.00 63.56 105 HIS A C 1
ATOM 901 O O . HIS A 1 105 ? 42.133 -1.374 14.650 1.00 63.56 105 HIS A O 1
ATOM 907 N N . HIS A 1 106 ? 40.114 -1.658 13.703 1.00 66.12 106 HIS A N 1
ATOM 908 C CA . HIS A 1 106 ? 39.393 -1.791 14.973 1.00 66.12 106 HIS A CA 1
ATOM 909 C C . HIS A 1 106 ? 39.754 -3.085 15.730 1.00 66.12 106 HIS A C 1
ATOM 911 O O . HIS A 1 106 ? 39.851 -3.092 16.961 1.00 66.12 106 HIS A O 1
ATOM 917 N N . GLY A 1 107 ? 40.011 -4.180 15.001 1.00 62.91 107 GLY A N 1
ATOM 918 C CA . GLY A 1 107 ? 40.400 -5.465 15.589 1.00 62.91 107 GLY A CA 1
ATOM 919 C C . GLY A 1 107 ? 41.780 -5.456 16.259 1.00 62.91 107 GLY A C 1
ATOM 920 O O . GLY A 1 107 ? 41.957 -6.094 17.298 1.00 62.91 107 GLY A O 1
ATOM 921 N N . ASN A 1 108 ? 42.747 -4.712 15.711 1.00 63.66 108 ASN A N 1
ATOM 922 C CA . ASN A 1 108 ? 44.110 -4.665 16.252 1.00 63.66 108 ASN A CA 1
ATOM 923 C C . ASN A 1 108 ? 44.191 -3.853 17.564 1.00 63.66 108 ASN A C 1
ATOM 925 O O . ASN A 1 108 ? 44.821 -4.286 18.531 1.00 63.66 108 ASN A O 1
ATOM 929 N N . THR A 1 109 ? 43.473 -2.726 17.643 1.00 67.00 109 THR A N 1
ATOM 930 C CA . THR A 1 109 ? 43.412 -1.863 18.841 1.00 67.00 109 THR A CA 1
ATOM 931 C C . THR A 1 109 ? 42.762 -2.567 20.040 1.00 67.00 109 THR A C 1
ATOM 933 O O . THR A 1 109 ? 43.197 -2.405 21.179 1.00 67.00 109 THR A O 1
ATOM 936 N N . GLY A 1 110 ? 41.745 -3.406 19.807 1.00 61.06 110 GLY A N 1
ATOM 937 C CA . GLY A 1 110 ? 41.070 -4.146 20.880 1.00 61.06 110 GLY A CA 1
ATOM 938 C C . GLY A 1 110 ? 41.934 -5.233 21.534 1.00 61.06 110 GLY A C 1
ATOM 939 O O . GLY A 1 110 ? 41.823 -5.465 22.739 1.00 61.06 110 GLY A O 1
ATOM 940 N N . GLN A 1 111 ? 42.815 -5.888 20.769 1.00 65.06 111 GLN A N 1
ATOM 941 C CA . GLN A 1 111 ? 43.707 -6.929 21.298 1.00 65.06 111 GLN A CA 1
ATOM 942 C C . GLN A 1 111 ? 44.873 -6.344 22.103 1.00 65.06 111 GLN A C 1
ATOM 944 O O . GLN A 1 111 ? 45.228 -6.890 23.147 1.00 65.06 111 GLN A O 1
ATOM 949 N N . THR A 1 112 ? 45.431 -5.208 21.677 1.00 61.59 112 THR A N 1
ATOM 950 C CA . THR A 1 112 ? 46.513 -4.528 22.412 1.00 61.59 112 THR A CA 1
ATOM 951 C C . THR A 1 112 ? 46.044 -4.001 23.771 1.00 61.59 112 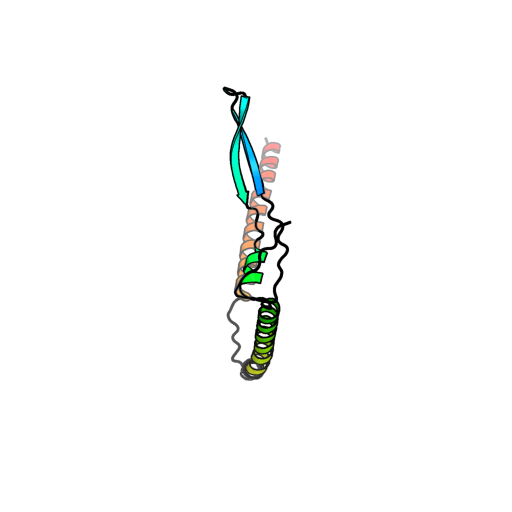THR A C 1
ATOM 953 O O . THR A 1 112 ? 46.737 -4.199 24.768 1.00 61.59 112 THR A O 1
ATOM 956 N N . LEU A 1 113 ? 44.839 -3.422 23.849 1.00 65.06 113 LEU A N 1
ATOM 957 C CA . LEU A 1 113 ? 44.252 -2.950 25.114 1.00 65.06 113 LEU A CA 1
ATOM 958 C C . LEU A 1 113 ? 43.891 -4.099 26.075 1.00 65.06 113 LEU A C 1
ATOM 960 O O . LEU A 1 113 ? 44.124 -3.997 27.284 1.00 65.06 113 LEU A O 1
ATOM 964 N N . LYS A 1 114 ? 43.365 -5.219 25.554 1.00 64.88 114 LYS A N 1
ATOM 965 C CA . LYS A 1 114 ? 43.104 -6.418 26.372 1.00 64.88 114 LYS A CA 1
ATOM 966 C C . LYS A 1 114 ? 44.386 -7.027 26.930 1.00 64.88 114 LYS A C 1
ATOM 968 O O . LYS A 1 114 ? 44.404 -7.405 28.094 1.00 64.88 114 LYS A O 1
ATOM 973 N N . ASN A 1 115 ? 45.449 -7.099 26.132 1.00 67.19 115 ASN A N 1
ATOM 974 C CA . ASN A 1 115 ? 46.711 -7.664 26.600 1.00 67.19 115 ASN A CA 1
ATOM 975 C C . ASN A 1 115 ? 47.373 -6.780 27.666 1.00 67.19 115 ASN A C 1
ATOM 977 O O . ASN A 1 115 ? 47.875 -7.325 28.637 1.00 67.19 115 ASN A O 1
ATOM 981 N N . GLY A 1 116 ? 47.328 -5.446 27.544 1.00 69.75 116 GLY A N 1
ATOM 982 C CA . GLY A 1 116 ? 47.871 -4.536 28.566 1.00 69.75 116 GLY A CA 1
ATOM 983 C C . GLY A 1 116 ? 47.221 -4.728 29.942 1.00 69.75 116 GLY A C 1
ATOM 984 O O . GLY A 1 116 ? 47.900 -5.075 30.901 1.00 69.75 116 GLY A O 1
ATOM 985 N N . SER A 1 117 ? 45.889 -4.635 30.005 1.00 75.38 117 SER A N 1
ATOM 986 C CA . SER A 1 117 ? 45.126 -4.847 31.252 1.00 75.38 117 SER A CA 1
ATOM 987 C C . SER A 1 117 ? 45.238 -6.270 31.820 1.00 75.38 117 SER A C 1
ATOM 989 O O . SER A 1 117 ? 45.123 -6.488 33.029 1.00 75.38 117 SER A O 1
ATOM 991 N N . ALA A 1 118 ? 45.483 -7.264 30.961 1.00 75.69 118 ALA A N 1
ATOM 992 C CA . ALA A 1 118 ? 45.723 -8.634 31.392 1.00 75.69 118 ALA A CA 1
ATOM 993 C C . ALA A 1 118 ? 47.101 -8.834 32.053 1.00 75.69 118 ALA A C 1
ATOM 995 O O . ALA A 1 118 ? 47.261 -9.765 32.828 1.00 75.69 118 ALA A O 1
ATOM 996 N N . TRP A 1 119 ? 48.106 -7.997 31.803 1.00 76.38 119 TRP A N 1
ATOM 997 C CA . TRP A 1 119 ? 49.383 -8.127 32.519 1.00 76.38 119 TRP A CA 1
ATOM 998 C C . TRP A 1 119 ? 49.383 -7.386 33.858 1.00 76.38 119 TRP A C 1
ATOM 1000 O O . TRP A 1 119 ? 50.066 -7.816 34.787 1.00 76.38 119 TRP A O 1
ATOM 1010 N N . ASP A 1 120 ? 48.562 -6.345 33.997 1.00 79.31 120 ASP A N 1
ATOM 1011 C CA . ASP A 1 120 ? 48.499 -5.529 35.214 1.00 79.31 120 ASP A CA 1
ATOM 1012 C C . ASP A 1 120 ? 48.082 -6.344 36.451 1.00 79.31 120 ASP A C 1
ATOM 1014 O O . ASP A 1 120 ? 48.718 -6.254 37.500 1.00 79.31 120 ASP A O 1
ATOM 1018 N N . HIS A 1 121 ? 47.069 -7.212 36.331 1.00 79.44 121 HIS A N 1
ATOM 1019 C CA . HIS A 1 121 ? 46.615 -8.032 37.462 1.00 79.44 121 HIS A CA 1
ATOM 1020 C C . HIS A 1 121 ? 47.650 -9.076 37.904 1.00 79.44 121 HIS A C 1
ATOM 1022 O O . HIS A 1 121 ? 47.779 -9.347 39.096 1.00 79.44 121 HIS A O 1
ATOM 1028 N N . VAL A 1 122 ? 48.416 -9.639 36.962 1.00 83.12 122 VAL A N 1
ATOM 1029 C CA . VAL A 1 122 ? 49.492 -10.594 37.270 1.00 83.12 122 VAL A CA 1
ATOM 1030 C C . VAL A 1 122 ? 50.639 -9.884 37.989 1.00 83.12 122 VAL A C 1
ATOM 1032 O O . VAL A 1 122 ? 51.193 -10.422 38.945 1.00 83.12 122 VAL A O 1
ATOM 1035 N N . ILE A 1 123 ? 50.986 -8.664 37.568 1.00 83.94 123 ILE A N 1
ATOM 1036 C CA . ILE A 1 123 ? 52.031 -7.860 38.218 1.00 83.94 123 ILE A CA 1
ATOM 1037 C C . ILE A 1 123 ? 51.632 -7.509 39.658 1.00 83.94 123 ILE A C 1
ATOM 1039 O O . ILE A 1 123 ? 52.469 -7.618 40.556 1.00 83.94 123 ILE A O 1
ATOM 1043 N N . GLU A 1 124 ? 50.372 -7.138 39.894 1.00 84.12 124 GLU A N 1
ATOM 1044 C CA . GLU A 1 124 ? 49.850 -6.891 41.246 1.00 84.12 124 GLU A CA 1
ATOM 1045 C C . GLU A 1 124 ? 49.890 -8.157 42.121 1.00 84.12 124 GLU A C 1
ATOM 1047 O O . GLU A 1 124 ? 50.333 -8.101 43.270 1.00 84.12 124 GLU A O 1
ATOM 1052 N N . GLU A 1 125 ? 49.525 -9.324 41.578 1.00 84.62 125 GLU A N 1
ATOM 1053 C CA . GLU A 1 125 ? 49.614 -10.591 42.318 1.00 84.62 125 GLU A CA 1
ATOM 1054 C C . GLU A 1 125 ? 51.069 -10.952 42.670 1.00 84.62 125 GLU A C 1
ATOM 1056 O O . GLU A 1 125 ? 51.365 -11.372 43.793 1.00 84.62 125 GLU A O 1
ATOM 1061 N N . LEU A 1 126 ? 52.000 -10.754 41.732 1.00 86.38 126 LEU A N 1
ATOM 1062 C CA . LEU A 1 126 ? 53.426 -10.985 41.968 1.00 86.38 126 LEU A CA 1
ATOM 1063 C C . LEU A 1 126 ? 53.997 -10.012 43.006 1.00 86.38 126 LEU A C 1
ATOM 1065 O O . LEU A 1 126 ? 54.797 -10.430 43.844 1.00 86.38 126 LEU A O 1
ATOM 1069 N N . LYS A 1 127 ? 53.572 -8.742 42.998 1.00 85.06 127 LYS A N 1
ATOM 1070 C CA . LYS A 1 127 ? 53.953 -7.769 44.032 1.00 85.06 127 LYS A CA 1
ATOM 1071 C C . LYS A 1 127 ? 53.472 -8.190 45.415 1.00 85.06 127 LYS A C 1
ATOM 1073 O O . LYS A 1 127 ? 54.269 -8.151 46.346 1.00 85.06 127 LYS A O 1
ATOM 1078 N N . GLY A 1 128 ? 52.225 -8.648 45.537 1.00 81.50 128 GLY A N 1
ATOM 1079 C CA . GLY A 1 128 ? 51.667 -9.104 46.814 1.00 81.50 128 GLY A CA 1
ATOM 1080 C C . GLY A 1 128 ? 52.354 -10.346 47.394 1.00 81.50 128 GLY A C 1
ATOM 1081 O O . GLY A 1 128 ? 52.320 -10.545 48.601 1.00 81.50 128 GLY A O 1
ATOM 1082 N N . LYS A 1 129 ? 53.005 -11.171 46.562 1.00 79.69 129 LYS A N 1
ATOM 1083 C CA . LYS A 1 129 ? 53.794 -12.333 47.015 1.00 79.69 129 LYS A CA 1
ATOM 1084 C C . LYS A 1 129 ? 55.232 -11.983 47.422 1.00 79.69 129 LYS A C 1
ATOM 1086 O O . LYS A 1 129 ? 55.899 -12.829 48.011 1.00 79.69 129 LYS A O 1
ATOM 1091 N N . MET A 1 130 ? 55.731 -10.794 47.067 1.00 75.19 130 MET A N 1
ATOM 1092 C CA . MET A 1 130 ? 57.104 -10.351 47.368 1.00 75.19 130 MET A CA 1
ATOM 1093 C C . MET A 1 130 ? 57.216 -9.456 48.611 1.00 75.19 130 MET A C 1
ATOM 1095 O O . MET A 1 130 ? 58.333 -9.120 49.006 1.00 75.19 130 MET A O 1
ATOM 1099 N N . THR A 1 131 ? 56.092 -9.082 49.217 1.00 67.94 131 THR A N 1
ATOM 1100 C CA . THR A 1 131 ? 55.998 -8.415 50.529 1.00 67.94 131 THR A CA 1
ATOM 1101 C C . THR A 1 131 ? 55.515 -9.387 51.586 1.00 67.94 131 THR A C 1
ATOM 1103 O O . THR A 1 131 ? 56.092 -9.375 52.693 1.00 67.94 131 THR A O 1
#

InterPro domains:
  IPR057514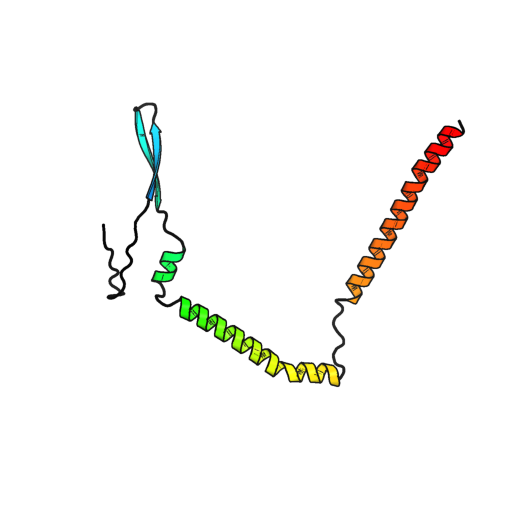 SigF-like, NTF2-like domain [PF24840] (2-76)